Protein AF-A0ABD5DGD2-F1 (afdb_monomer_lite)

Radius of gyration: 16.26 Å; chains: 1; bounding box: 26×32×44 Å

Sequence (78 aa):
AQSLQQRLSQNLNHRDVSAIRVMRQLAQRQNVPAVPMPVVFTSALGFEQDNFLARRNLLKPVWGISQTPQVWLDHQIY

Organism: Acinetobacter baumannii (NCBI:txid470)

pLDDT: mean 84.5, std 14.36, range [50.81, 98.06]

Foldseek 3Di:
DVVVVVVVVVVVVVVVDDPVVVQVVVCVVVVHPTDADQEAEAEPPPPDPCPPQDDPDPDRDPDDDDDDPRHNYYHYDD

Secondary structure (DSSP, 8-state):
-HHHHHHHHHHHTTTTS-HHHHHHHHHHHHTSS-----EEEEE-TTS-HHHHS-SS-SS---------TT-SEEEEE-

Structure (mmCIF, N/CA/C/O backbone):
data_AF-A0ABD5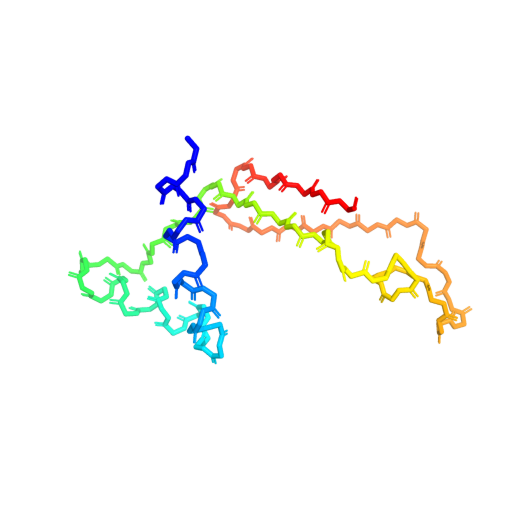DGD2-F1
#
_entry.id   AF-A0ABD5DGD2-F1
#
loop_
_atom_site.group_PDB
_atom_site.id
_atom_site.type_symbol
_atom_site.label_atom_id
_atom_site.label_alt_id
_atom_site.label_comp_id
_atom_site.label_asym_id
_atom_site.label_entity_id
_atom_site.label_seq_id
_atom_site.pdbx_PDB_ins_code
_atom_site.Cartn_x
_atom_site.Cartn_y
_atom_site.Cartn_z
_atom_site.occupancy
_atom_site.B_iso_or_equiv
_atom_site.auth_seq_id
_atom_site.auth_comp_id
_atom_site.auth_asym_id
_atom_site.auth_atom_id
_atom_site.pdbx_PDB_model_num
ATOM 1 N N . ALA A 1 1 ? 11.240 -18.970 6.969 1.00 85.50 1 ALA A N 1
ATOM 2 C CA . ALA A 1 1 ? 10.666 -18.282 5.788 1.00 85.50 1 ALA A CA 1
ATOM 3 C C . ALA A 1 1 ? 9.350 -18.903 5.291 1.00 85.50 1 ALA A C 1
ATOM 5 O O . ALA A 1 1 ? 8.478 -18.149 4.877 1.00 85.50 1 ALA A O 1
ATOM 6 N N . GLN A 1 2 ? 9.161 -20.231 5.358 1.00 94.75 2 GLN A N 1
ATOM 7 C CA . GLN A 1 2 ? 7.953 -20.908 4.845 1.00 94.75 2 GLN A CA 1
ATOM 8 C C . GLN A 1 2 ? 6.623 -20.373 5.403 1.00 94.75 2 GLN A C 1
ATOM 10 O O . GLN A 1 2 ? 5.700 -20.143 4.630 1.00 94.75 2 GLN A O 1
ATOM 15 N N . SER A 1 3 ? 6.524 -20.105 6.709 1.00 97.25 3 SER A N 1
ATOM 16 C CA . SER A 1 3 ? 5.284 -19.595 7.320 1.00 97.25 3 SER A CA 1
ATOM 17 C C . SER A 1 3 ? 4.843 -18.239 6.753 1.00 97.25 3 SER A C 1
ATOM 19 O O . SER A 1 3 ? 3.658 -18.015 6.513 1.00 97.25 3 SER A O 1
ATOM 21 N N . LEU A 1 4 ? 5.795 -17.340 6.487 1.00 95.12 4 LEU A N 1
ATOM 22 C CA . LEU A 1 4 ? 5.522 -16.044 5.869 1.00 95.12 4 LEU A CA 1
ATOM 23 C C . LEU A 1 4 ? 5.037 -16.208 4.424 1.00 95.12 4 LEU A C 1
ATOM 25 O O . LEU A 1 4 ? 4.052 -15.582 4.043 1.00 95.12 4 LEU A O 1
ATOM 29 N N . GLN A 1 5 ? 5.692 -17.073 3.642 1.00 94.25 5 GLN A N 1
ATOM 30 C CA . GLN A 1 5 ? 5.274 -17.371 2.268 1.00 94.25 5 GLN A CA 1
ATOM 31 C C . GLN A 1 5 ? 3.866 -17.970 2.217 1.00 94.25 5 GLN A C 1
ATOM 33 O O . GLN A 1 5 ? 3.054 -17.546 1.399 1.00 94.25 5 GLN A O 1
ATOM 38 N N . GLN A 1 6 ? 3.548 -18.902 3.116 1.00 97.00 6 GLN A N 1
ATOM 39 C CA . GLN A 1 6 ? 2.211 -19.491 3.216 1.00 97.00 6 GLN A CA 1
ATOM 40 C C . GLN A 1 6 ? 1.156 -18.433 3.543 1.00 97.00 6 GLN A C 1
ATOM 42 O O . GLN A 1 6 ? 0.130 -18.366 2.869 1.00 97.00 6 GLN A O 1
ATOM 47 N N . ARG A 1 7 ? 1.424 -17.558 4.520 1.00 96.56 7 ARG A N 1
ATOM 48 C CA . ARG A 1 7 ? 0.506 -16.469 4.877 1.00 96.56 7 ARG A CA 1
ATOM 49 C C . ARG A 1 7 ? 0.310 -15.484 3.724 1.00 96.56 7 ARG A C 1
ATOM 51 O O . ARG A 1 7 ? -0.813 -15.062 3.469 1.00 96.56 7 ARG A O 1
ATOM 58 N N . LEU A 1 8 ? 1.382 -15.127 3.016 1.00 93.38 8 LEU A N 1
ATOM 59 C CA . LEU A 1 8 ? 1.293 -14.254 1.846 1.00 93.38 8 LEU A CA 1
ATOM 60 C C . LEU A 1 8 ? 0.465 -14.908 0.734 1.00 93.38 8 LEU A C 1
ATOM 62 O O . LEU A 1 8 ? -0.440 -14.273 0.205 1.00 93.38 8 LEU A O 1
ATOM 66 N N . SER A 1 9 ? 0.725 -16.180 0.430 1.00 94.25 9 SER A N 1
ATOM 67 C CA . SER A 1 9 ? -0.030 -16.958 -0.558 1.00 94.25 9 SER A CA 1
ATOM 68 C C . SER A 1 9 ? -1.524 -17.014 -0.219 1.00 94.25 9 SER A C 1
ATOM 70 O O . SER A 1 9 ? -2.360 -16.714 -1.068 1.00 94.25 9 SER A O 1
ATOM 72 N N . GLN A 1 10 ? -1.864 -17.289 1.044 1.00 96.75 10 GLN A N 1
ATOM 73 C CA . GLN A 1 10 ? -3.248 -17.267 1.523 1.00 96.75 10 GLN A CA 1
ATOM 74 C C . GLN A 1 10 ? -3.892 -15.885 1.367 1.00 96.75 10 GLN A C 1
ATOM 76 O O . GLN A 1 10 ? -5.013 -15.788 0.877 1.00 96.75 10 GLN A O 1
ATOM 81 N N . ASN A 1 11 ? -3.187 -14.809 1.726 1.00 94.19 11 ASN A N 1
ATOM 82 C CA . ASN A 1 11 ? -3.702 -13.447 1.573 1.00 94.19 11 ASN A CA 1
ATOM 83 C C . ASN A 1 11 ? -3.934 -13.077 0.098 1.00 94.19 11 ASN A C 1
ATOM 85 O O . ASN A 1 11 ? -4.917 -12.408 -0.218 1.00 94.19 11 ASN A O 1
ATOM 89 N N . LEU A 1 12 ? -3.063 -13.526 -0.812 1.00 92.38 12 LEU A N 1
ATOM 90 C CA . LEU A 1 12 ? -3.186 -13.259 -2.249 1.00 92.38 12 LEU A CA 1
ATOM 91 C C . LEU A 1 12 ? -4.416 -13.922 -2.881 1.00 92.38 12 LEU A C 1
ATOM 93 O O . LEU A 1 12 ? -4.943 -13.387 -3.856 1.00 92.38 12 LEU A O 1
ATOM 97 N N . ASN A 1 13 ? -4.942 -15.003 -2.297 1.00 96.44 13 ASN A N 1
ATOM 98 C CA . ASN A 1 13 ? -6.224 -15.587 -2.717 1.00 96.44 13 ASN A CA 1
ATOM 99 C C . ASN A 1 13 ? -7.419 -14.635 -2.506 1.00 96.44 13 ASN A C 1
ATOM 101 O O . ASN A 1 13 ? -8.501 -14.886 -3.028 1.00 96.44 13 ASN A O 1
ATOM 105 N N . HIS A 1 14 ? -7.233 -13.535 -1.767 1.00 95.38 14 HIS A N 1
ATOM 106 C CA . HIS A 1 14 ? -8.246 -12.509 -1.506 1.00 95.38 14 HIS A CA 1
ATOM 107 C C . HIS A 1 14 ? -7.892 -11.143 -2.118 1.00 95.38 14 HIS A C 1
ATOM 109 O O . HIS A 1 14 ? -8.440 -10.120 -1.704 1.00 95.38 14 HIS A O 1
ATOM 115 N N . ARG A 1 15 ? -6.980 -11.102 -3.099 1.00 91.56 15 ARG A N 1
ATOM 116 C CA . ARG A 1 15 ? -6.463 -9.857 -3.703 1.00 91.56 15 ARG A CA 1
ATOM 117 C C . ARG A 1 15 ? -7.523 -8.950 -4.337 1.00 91.56 15 ARG A C 1
ATOM 119 O O . ARG A 1 15 ? -7.289 -7.754 -4.460 1.00 91.56 15 ARG A O 1
ATOM 126 N N . ASP A 1 16 ? -8.679 -9.499 -4.706 1.00 95.94 16 ASP A N 1
ATOM 127 C CA . ASP A 1 16 ? -9.773 -8.737 -5.323 1.00 95.94 16 ASP A CA 1
ATOM 128 C C . ASP A 1 16 ? -10.498 -7.829 -4.310 1.00 95.94 16 ASP A C 1
ATOM 130 O O . ASP A 1 16 ? -11.291 -6.958 -4.676 1.00 95.94 16 ASP A O 1
ATOM 134 N N . VAL A 1 17 ? -10.222 -7.995 -3.011 1.00 95.12 17 VAL A N 1
ATOM 135 C CA . VAL A 1 17 ? -10.736 -7.108 -1.968 1.00 95.12 17 VAL A CA 1
ATOM 136 C C . VAL A 1 17 ? -9.932 -5.809 -1.944 1.00 95.12 17 VAL A C 1
ATOM 138 O O . VAL A 1 17 ? -8.731 -5.797 -1.694 1.00 95.12 17 VAL A O 1
ATOM 141 N N . SER A 1 18 ? -10.625 -4.680 -2.118 1.00 94.56 18 SER A N 1
ATOM 142 C CA . SER A 1 18 ? -10.012 -3.349 -2.047 1.00 94.56 18 SER A CA 1
ATOM 143 C C . SER A 1 18 ? -9.261 -3.124 -0.730 1.00 94.56 18 SER A C 1
ATOM 145 O O . SER A 1 18 ? -9.853 -3.172 0.353 1.00 94.56 18 SER A O 1
ATOM 147 N N . ALA A 1 19 ? -7.982 -2.755 -0.828 1.00 90.75 19 ALA A N 1
ATOM 148 C CA . ALA A 1 19 ? -7.171 -2.369 0.323 1.00 90.75 19 ALA A CA 1
ATOM 149 C C . ALA A 1 19 ? -7.802 -1.206 1.114 1.00 90.75 19 ALA A C 1
ATOM 151 O O . ALA A 1 19 ? -7.809 -1.232 2.340 1.00 90.75 19 ALA A O 1
ATOM 152 N N . ILE A 1 20 ? -8.438 -0.234 0.444 1.00 92.94 20 ILE A N 1
ATOM 153 C CA . ILE A 1 20 ? -9.137 0.884 1.109 1.00 92.94 20 ILE A CA 1
ATOM 154 C C . ILE A 1 20 ? -10.267 0.362 2.007 1.00 92.94 20 ILE A C 1
ATOM 156 O O . ILE A 1 20 ? -10.460 0.853 3.122 1.00 92.94 20 ILE A O 1
ATOM 160 N N . ARG A 1 21 ? -11.007 -0.657 1.548 1.00 96.00 21 ARG A N 1
ATOM 161 C CA . ARG A 1 21 ? -12.068 -1.289 2.344 1.00 96.00 21 ARG A CA 1
ATOM 162 C C . ARG A 1 21 ? -11.490 -1.984 3.574 1.00 96.00 21 ARG A C 1
ATOM 164 O O . ARG A 1 21 ? -12.026 -1.793 4.663 1.00 96.00 21 ARG A O 1
ATOM 171 N N . VAL A 1 22 ? -10.401 -2.736 3.410 1.00 95.12 22 VAL A N 1
ATOM 172 C CA . VAL A 1 22 ? -9.703 -3.403 4.522 1.00 95.12 22 VAL A CA 1
ATOM 173 C C . VAL A 1 22 ? -9.239 -2.380 5.558 1.00 95.12 22 VAL A C 1
ATOM 175 O O . VAL A 1 22 ? -9.524 -2.538 6.743 1.00 95.12 22 VAL A O 1
ATOM 178 N N . MET A 1 23 ? -8.609 -1.290 5.115 1.00 94.69 23 MET A N 1
ATOM 179 C CA . MET A 1 23 ? -8.119 -0.222 5.991 1.00 94.69 23 MET A CA 1
ATOM 180 C C . MET A 1 23 ? -9.245 0.451 6.783 1.00 94.69 23 MET A C 1
ATOM 182 O O . MET A 1 23 ? -9.118 0.643 7.991 1.00 94.69 23 MET A O 1
ATOM 186 N N . ARG A 1 24 ? -10.380 0.751 6.135 1.00 95.56 24 ARG A N 1
ATOM 187 C CA . ARG A 1 24 ? -11.561 1.318 6.811 1.00 95.56 24 ARG A CA 1
ATOM 188 C C . ARG A 1 24 ? -12.147 0.360 7.843 1.00 95.56 24 ARG A C 1
ATOM 190 O O . ARG A 1 24 ? -12.462 0.782 8.949 1.00 95.56 24 ARG A O 1
ATOM 197 N N . GLN A 1 25 ? -12.271 -0.923 7.505 1.00 97.31 25 GLN A N 1
ATOM 198 C CA . GLN A 1 25 ? -12.767 -1.933 8.444 1.00 97.31 25 GLN A CA 1
ATOM 199 C C . GLN A 1 25 ? -11.825 -2.112 9.639 1.00 97.31 25 GLN A C 1
ATOM 201 O O . GLN A 1 25 ? -12.287 -2.295 10.763 1.00 97.31 25 GLN A O 1
ATOM 206 N N . LEU A 1 26 ? -10.513 -2.043 9.414 1.00 96.81 26 LEU A N 1
ATOM 207 C CA . LEU A 1 26 ? -9.524 -2.133 10.481 1.00 96.81 26 LEU A CA 1
ATOM 208 C C . LEU A 1 26 ? -9.599 -0.922 11.421 1.00 96.81 26 LEU A C 1
ATOM 210 O O . LEU A 1 26 ? -9.630 -1.109 12.635 1.00 96.81 26 LEU A O 1
ATOM 214 N N . ALA A 1 27 ? -9.715 0.288 10.869 1.00 97.25 27 ALA A N 1
ATOM 215 C CA . ALA A 1 27 ? -9.911 1.516 11.638 1.00 97.25 27 ALA A CA 1
ATOM 216 C C . ALA A 1 27 ? -11.198 1.470 12.481 1.00 97.25 27 ALA A C 1
ATOM 218 O O . ALA A 1 27 ? -11.161 1.753 13.676 1.00 97.25 27 ALA A O 1
ATOM 219 N N . GLN A 1 28 ? -12.308 1.001 11.895 1.00 98.00 28 GLN A N 1
ATOM 220 C CA . GLN A 1 28 ? -13.572 0.789 12.613 1.00 98.00 28 GLN A CA 1
ATOM 221 C C . GLN A 1 28 ? -13.423 -0.203 13.772 1.00 98.00 28 GLN A C 1
ATOM 223 O O . GLN A 1 28 ? -13.863 0.079 14.881 1.00 98.00 28 GLN A O 1
ATOM 228 N N . ARG A 1 29 ? -12.775 -1.353 13.539 1.00 98.06 29 ARG A N 1
ATOM 229 C CA . ARG A 1 29 ? -12.557 -2.376 14.578 1.00 98.06 29 ARG A CA 1
ATOM 230 C C . ARG A 1 29 ? -11.669 -1.890 15.721 1.00 98.06 29 ARG A C 1
ATOM 232 O O . ARG A 1 29 ? -11.845 -2.341 16.845 1.00 98.06 29 ARG A O 1
ATOM 239 N N . GLN A 1 30 ? -10.717 -1.010 15.428 1.00 97.12 30 GLN A N 1
ATOM 240 C CA . GLN A 1 30 ? -9.809 -0.431 16.419 1.00 97.12 30 GLN A CA 1
ATOM 241 C C . GLN A 1 30 ? -10.361 0.851 17.062 1.00 97.12 30 GLN A C 1
ATO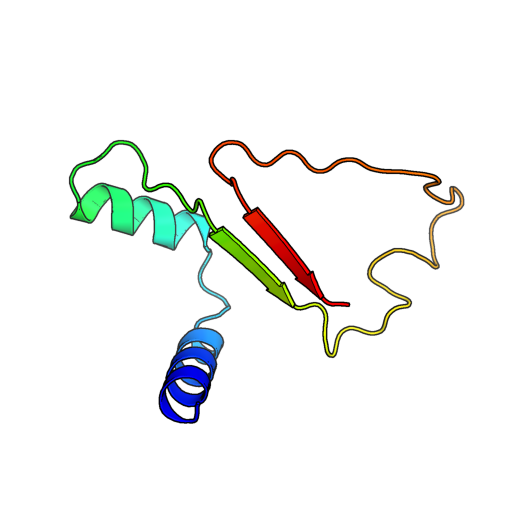M 243 O O . GLN A 1 30 ? -9.733 1.381 17.972 1.00 97.12 30 GLN A O 1
ATOM 248 N N . ASN A 1 31 ? -11.523 1.340 16.613 1.00 97.31 31 ASN A N 1
ATOM 249 C CA . ASN A 1 31 ? -12.120 2.607 17.034 1.00 97.31 31 ASN A CA 1
ATOM 250 C C . ASN A 1 31 ? -11.160 3.809 16.895 1.00 97.31 31 ASN A C 1
ATOM 252 O O . ASN A 1 31 ? -11.066 4.660 17.779 1.00 97.31 31 ASN A O 1
ATOM 256 N N . VAL A 1 32 ? -10.432 3.863 15.776 1.00 97.06 32 VAL A N 1
ATOM 257 C CA . VAL A 1 32 ? -9.512 4.960 15.433 1.00 97.06 32 VAL A CA 1
ATOM 258 C C . VAL A 1 32 ? -9.912 5.606 14.102 1.00 97.06 32 VAL A C 1
ATOM 260 O O . VAL A 1 32 ? -10.507 4.934 13.259 1.00 97.06 32 VAL A O 1
ATOM 263 N N . PRO A 1 33 ? -9.569 6.886 13.856 1.00 93.81 33 PRO A N 1
ATOM 264 C CA . PRO A 1 33 ? -9.925 7.565 12.606 1.00 93.81 33 PRO A CA 1
ATOM 265 C C . PRO A 1 33 ? -9.293 6.929 11.360 1.00 93.81 33 PRO A C 1
ATOM 267 O O . PRO A 1 33 ? -9.902 6.895 10.292 1.00 93.81 33 PRO A O 1
ATOM 270 N N . ALA A 1 34 ? -8.066 6.425 11.497 1.00 92.56 34 ALA A N 1
ATOM 271 C CA . ALA A 1 34 ? -7.322 5.748 10.446 1.00 92.56 34 ALA A CA 1
ATOM 272 C C . ALA A 1 34 ? -6.242 4.852 11.059 1.00 92.56 34 ALA A C 1
ATOM 274 O O . ALA A 1 34 ? -5.726 5.139 12.139 1.00 92.56 34 ALA A O 1
ATOM 275 N N . VAL A 1 35 ? -5.874 3.792 10.342 1.00 92.88 35 VAL A N 1
ATOM 276 C CA . VAL A 1 35 ? -4.719 2.955 10.682 1.00 92.88 35 VAL A CA 1
ATOM 277 C C . VAL A 1 35 ? -3.592 3.302 9.712 1.00 92.88 35 VAL A C 1
ATOM 279 O O . VAL A 1 35 ? -3.820 3.239 8.504 1.00 92.88 35 VAL A O 1
ATOM 282 N N . PRO A 1 36 ? -2.399 3.702 10.181 1.00 91.81 36 PRO A N 1
ATOM 283 C CA . PRO A 1 36 ? -1.280 3.978 9.291 1.00 91.81 36 PRO A CA 1
ATOM 284 C C . PRO A 1 36 ? -0.646 2.677 8.783 1.00 91.81 36 PRO A C 1
ATOM 286 O O . PRO A 1 36 ? -0.677 1.647 9.456 1.00 91.81 36 PRO A O 1
ATOM 289 N N . MET A 1 37 ? -0.016 2.751 7.612 1.00 93.06 37 MET A N 1
ATOM 290 C CA . MET A 1 37 ? 0.865 1.707 7.076 1.00 93.06 37 MET A CA 1
ATOM 291 C C . MET A 1 37 ? 2.266 2.305 6.895 1.00 93.06 37 MET A C 1
ATOM 293 O O . MET A 1 37 ? 2.616 2.706 5.789 1.00 93.06 37 MET A O 1
ATOM 297 N N . PRO A 1 38 ? 3.062 2.424 7.974 1.00 94.06 38 PRO A N 1
ATOM 298 C CA . PRO A 1 38 ? 4.339 3.141 7.938 1.00 94.06 38 PRO A CA 1
ATOM 299 C C . PRO A 1 38 ? 5.418 2.420 7.126 1.00 94.06 38 PRO A C 1
ATOM 301 O O . PRO A 1 38 ? 6.382 3.052 6.699 1.00 94.06 38 PRO A O 1
ATOM 304 N N . VAL A 1 39 ? 5.257 1.115 6.902 1.00 94.44 39 VAL A N 1
ATOM 305 C CA . VAL A 1 39 ? 6.162 0.296 6.098 1.00 94.44 39 VAL A CA 1
ATOM 306 C C . VAL A 1 39 ? 5.359 -0.385 5.002 1.00 94.44 39 VAL A C 1
ATOM 308 O O . VAL A 1 39 ? 4.439 -1.155 5.285 1.00 94.44 39 VAL A O 1
ATOM 311 N N . VAL A 1 40 ? 5.726 -0.103 3.758 1.00 92.00 40 VAL A N 1
ATOM 312 C CA . VAL A 1 40 ? 5.135 -0.683 2.554 1.00 92.00 40 VAL A CA 1
ATOM 313 C C . VAL A 1 40 ? 6.213 -1.467 1.817 1.00 92.00 40 VAL A C 1
ATOM 315 O O . VAL A 1 40 ? 7.357 -1.032 1.699 1.00 92.00 40 VAL A O 1
ATOM 318 N N . PHE A 1 41 ? 5.836 -2.650 1.342 1.00 92.12 41 PHE A N 1
ATOM 319 C CA . PHE A 1 41 ? 6.657 -3.462 0.459 1.00 92.12 41 PHE A CA 1
ATOM 320 C C . PHE A 1 41 ? 5.926 -3.623 -0.867 1.00 92.12 41 PHE A C 1
ATOM 322 O O . PHE A 1 41 ? 4.835 -4.199 -0.908 1.00 92.12 41 PHE A O 1
ATOM 329 N N . THR A 1 42 ? 6.531 -3.123 -1.938 1.00 88.56 42 THR A N 1
ATOM 330 C CA . THR A 1 42 ? 5.965 -3.167 -3.285 1.00 88.56 42 THR A CA 1
ATOM 331 C C . THR A 1 42 ? 6.810 -4.109 -4.131 1.00 88.56 42 THR A C 1
ATOM 333 O O . THR A 1 42 ? 7.968 -3.827 -4.417 1.00 88.56 42 THR A O 1
ATOM 336 N N . SER A 1 43 ? 6.241 -5.243 -4.537 1.00 87.12 43 SER A N 1
ATOM 337 C CA . SER A 1 43 ? 6.925 -6.211 -5.398 1.00 87.12 43 SER A CA 1
ATOM 338 C C . SER A 1 43 ? 6.318 -6.200 -6.790 1.00 87.12 43 SER A C 1
ATOM 340 O O . SER A 1 43 ? 5.206 -6.693 -6.977 1.00 87.12 43 SER A O 1
ATOM 342 N N . ALA A 1 44 ? 7.077 -5.702 -7.762 1.00 79.94 44 ALA A N 1
ATOM 343 C CA . ALA A 1 44 ? 6.769 -5.818 -9.182 1.00 79.94 44 ALA A CA 1
ATOM 344 C C . ALA A 1 44 ? 7.411 -7.061 -9.836 1.00 79.94 44 ALA A C 1
ATOM 346 O O . ALA A 1 44 ? 7.236 -7.275 -11.032 1.00 79.94 44 ALA A O 1
ATOM 347 N N . LEU A 1 45 ? 8.068 -7.934 -9.058 1.00 78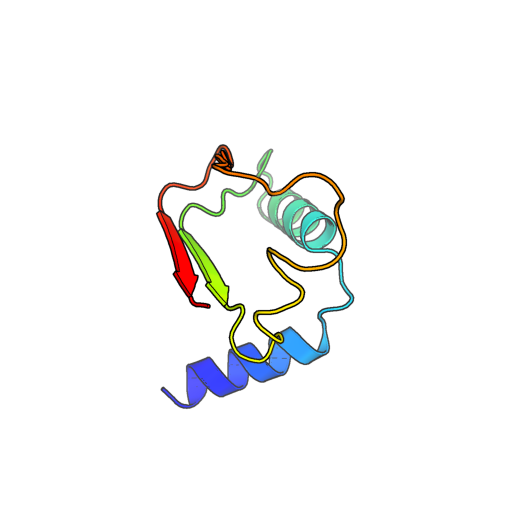.06 45 LEU A N 1
ATOM 348 C CA . LEU A 1 45 ? 8.543 -9.232 -9.546 1.00 78.06 45 LEU A CA 1
ATOM 349 C C . LEU A 1 45 ? 7.412 -10.019 -10.227 1.00 78.06 45 LEU A C 1
ATOM 351 O O . LEU A 1 45 ? 6.364 -10.268 -9.629 1.00 78.06 45 LEU A O 1
ATOM 355 N N . GLY A 1 46 ? 7.647 -10.440 -11.469 1.00 70.81 46 GLY A N 1
ATOM 356 C CA . GLY A 1 46 ? 6.669 -11.168 -12.282 1.00 70.81 46 GLY A CA 1
ATOM 357 C C . GLY A 1 46 ? 5.741 -10.279 -13.118 1.00 70.81 46 GLY A C 1
ATOM 358 O O . GLY A 1 46 ? 4.975 -10.810 -13.918 1.00 70.81 46 GLY A O 1
ATOM 359 N N . PHE A 1 47 ? 5.82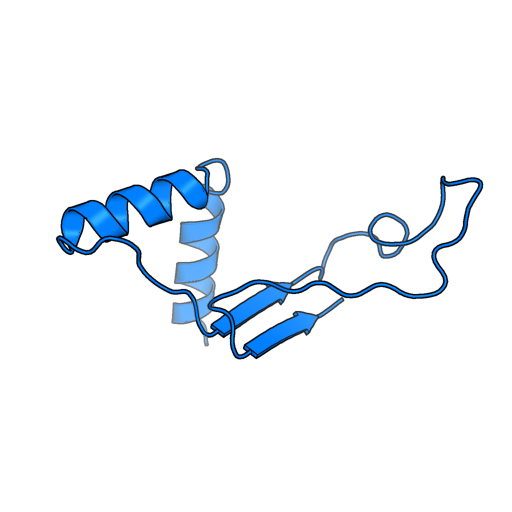9 -8.951 -12.993 1.00 65.81 47 PHE A N 1
ATOM 360 C CA . PHE A 1 47 ? 5.314 -8.035 -14.007 1.00 65.81 47 PHE A CA 1
ATOM 361 C C . PHE A 1 47 ? 6.384 -7.837 -15.083 1.00 65.81 47 PHE A C 1
ATOM 363 O O . PHE A 1 47 ? 7.557 -7.634 -14.775 1.00 65.81 47 PHE A O 1
ATOM 370 N N . GLU A 1 48 ? 6.000 -7.903 -16.360 1.00 59.97 48 GLU A N 1
ATOM 371 C CA . GLU A 1 48 ? 6.922 -7.563 -17.445 1.00 59.97 48 GLU A CA 1
ATOM 372 C C . GLU A 1 48 ? 7.392 -6.111 -17.262 1.00 59.97 48 GLU A C 1
ATOM 374 O O . GLU A 1 48 ? 6.573 -5.186 -17.232 1.00 59.97 48 GLU A O 1
ATOM 379 N N . GLN A 1 49 ? 8.712 -5.911 -17.143 1.00 54.88 49 GLN A N 1
ATOM 380 C CA . GLN A 1 49 ? 9.354 -4.594 -16.985 1.00 54.88 49 GLN A CA 1
ATOM 381 C C . GLN A 1 49 ? 8.866 -3.562 -18.021 1.00 54.88 49 GLN A C 1
ATOM 383 O O . GLN A 1 49 ? 8.831 -2.363 -17.746 1.00 54.88 49 GLN A O 1
ATOM 388 N N . ASP A 1 50 ? 8.419 -4.034 -19.185 1.00 52.50 50 ASP A N 1
ATOM 389 C CA . ASP A 1 50 ? 7.931 -3.234 -20.308 1.00 52.50 50 ASP A CA 1
ATOM 390 C C . ASP A 1 50 ? 6.502 -2.672 -20.143 1.00 52.50 50 ASP A C 1
ATOM 392 O O . ASP A 1 50 ? 6.010 -1.983 -21.034 1.00 52.50 50 ASP A O 1
ATOM 396 N N . ASN A 1 51 ? 5.805 -2.912 -19.027 1.00 53.25 51 ASN A N 1
ATOM 397 C CA . ASN A 1 51 ? 4.469 -2.327 -18.813 1.00 53.25 51 ASN A CA 1
ATOM 398 C C . ASN A 1 51 ? 4.367 -1.375 -17.623 1.00 53.25 51 ASN A C 1
ATOM 400 O O . ASN A 1 51 ? 3.417 -0.595 -17.569 1.00 53.25 51 ASN A O 1
ATOM 404 N N . PHE A 1 52 ? 5.323 -1.387 -16.690 1.00 52.62 52 PHE A N 1
ATOM 405 C CA . PHE A 1 52 ? 5.216 -0.537 -15.502 1.00 52.62 52 PHE A CA 1
ATOM 406 C C . PHE A 1 52 ? 5.692 0.905 -15.754 1.00 52.62 52 PHE A C 1
ATOM 408 O O . PHE A 1 52 ? 5.166 1.829 -15.140 1.00 52.62 52 PHE A O 1
ATOM 415 N N . LEU A 1 53 ? 6.644 1.123 -16.680 1.00 53.56 53 LEU A N 1
ATOM 416 C CA . LEU A 1 53 ? 7.225 2.458 -16.931 1.00 53.56 53 LEU A CA 1
ATOM 417 C C . LEU A 1 53 ? 7.437 2.851 -18.407 1.00 53.56 53 LEU A C 1
ATOM 419 O O . LEU A 1 53 ? 7.584 4.037 -18.696 1.00 53.56 53 LEU A O 1
ATOM 423 N N . ALA A 1 54 ? 7.432 1.924 -19.366 1.00 54.56 54 ALA A N 1
ATOM 424 C CA . ALA A 1 54 ? 7.648 2.255 -20.778 1.00 54.56 54 ALA A CA 1
ATOM 425 C C . ALA A 1 54 ? 7.084 1.141 -21.655 1.00 54.56 54 ALA A C 1
ATOM 427 O O . ALA A 1 54 ? 7.603 0.044 -21.572 1.00 54.56 54 ALA A O 1
ATOM 428 N N . ARG A 1 55 ? 6.088 1.365 -22.530 1.00 50.81 55 ARG A N 1
ATOM 429 C CA . ARG A 1 55 ? 6.411 1.518 -23.972 1.00 50.81 55 ARG A CA 1
ATOM 430 C C . ARG A 1 55 ? 5.320 2.123 -24.882 1.00 50.81 55 ARG A C 1
ATOM 432 O O . ARG A 1 55 ? 5.473 2.061 -26.098 1.00 50.81 55 ARG A O 1
ATOM 439 N N . ARG A 1 56 ? 4.231 2.718 -24.371 1.00 52.84 56 ARG A N 1
ATOM 440 C CA . ARG A 1 56 ? 3.133 3.232 -25.238 1.00 52.84 56 ARG A CA 1
ATOM 441 C C . ARG A 1 56 ? 2.701 4.686 -25.038 1.00 52.84 56 ARG A C 1
ATOM 443 O O . ARG A 1 56 ? 1.642 5.065 -25.521 1.00 52.84 56 ARG A O 1
ATOM 450 N N . ASN A 1 57 ? 3.523 5.520 -24.409 1.00 55.56 57 ASN A N 1
ATOM 451 C CA . ASN A 1 57 ? 3.259 6.957 -24.369 1.00 55.56 57 ASN A CA 1
ATOM 452 C C . 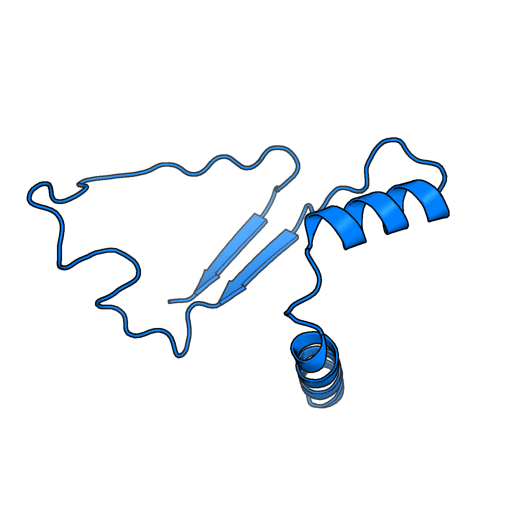ASN A 1 57 ? 4.212 7.706 -25.305 1.00 55.56 57 ASN A C 1
ATOM 454 O O . ASN A 1 57 ? 5.422 7.495 -25.276 1.00 55.56 57 ASN A O 1
ATOM 458 N N . LEU A 1 58 ? 3.650 8.613 -26.112 1.00 67.25 58 LEU A N 1
ATOM 459 C CA . LEU A 1 58 ? 4.386 9.590 -26.933 1.00 67.25 58 LEU A CA 1
ATOM 460 C C . LEU A 1 58 ? 5.352 10.448 -26.095 1.00 67.25 58 LEU A C 1
ATOM 462 O O . LEU A 1 58 ? 6.301 11.019 -26.623 1.00 67.25 58 LEU A O 1
ATOM 466 N N . LEU A 1 59 ? 5.118 10.512 -24.783 1.00 67.62 59 LEU A N 1
ATOM 467 C CA . LEU A 1 59 ? 5.942 11.195 -23.801 1.00 67.62 59 LEU A CA 1
ATOM 468 C C . LEU A 1 59 ? 6.640 10.157 -22.920 1.00 67.62 59 LEU A C 1
ATOM 470 O O . LEU A 1 59 ? 5.985 9.331 -22.281 1.00 67.62 59 LEU A O 1
ATOM 474 N N . LYS A 1 60 ? 7.973 10.213 -22.882 1.00 70.88 60 LYS A N 1
ATOM 475 C CA . LYS A 1 60 ? 8.794 9.408 -21.975 1.00 70.88 60 LYS A CA 1
ATOM 476 C C . LYS A 1 60 ? 8.944 10.163 -20.651 1.00 70.88 60 LYS A C 1
ATOM 478 O O . LYS A 1 60 ? 9.566 11.227 -20.663 1.00 70.88 60 LYS A O 1
ATOM 483 N N . PRO A 1 61 ? 8.389 9.672 -19.529 1.00 69.81 61 PRO A N 1
ATOM 484 C CA . PRO A 1 61 ? 8.626 10.297 -18.234 1.00 69.81 61 PRO A CA 1
ATOM 485 C C . PRO A 1 61 ? 10.125 10.244 -17.908 1.00 69.81 61 PRO A C 1
ATOM 487 O O . PRO A 1 61 ? 10.746 9.188 -17.991 1.00 69.81 61 PRO A O 1
ATOM 490 N N . VAL A 1 62 ? 10.709 11.401 -17.585 1.00 78.94 62 VAL A N 1
ATOM 491 C CA . VAL A 1 62 ? 12.146 11.540 -17.269 1.00 78.94 62 VAL A CA 1
ATOM 492 C C . VAL A 1 62 ? 12.398 11.378 -15.769 1.00 78.94 62 VAL A C 1
ATOM 494 O O . VAL A 1 62 ? 13.444 10.884 -15.363 1.00 78.94 62 VAL A O 1
ATOM 497 N N . TRP A 1 63 ? 11.428 11.772 -14.941 1.00 81.31 63 TRP A N 1
ATOM 498 C CA . TRP A 1 63 ? 11.445 11.597 -13.493 1.00 81.31 63 TRP A CA 1
ATOM 499 C C . TRP A 1 63 ? 10.011 11.569 -12.952 1.00 81.31 63 TRP A C 1
ATOM 501 O O . TRP A 1 63 ? 9.075 12.012 -13.622 1.00 81.31 63 TRP A O 1
ATOM 511 N N . GLY A 1 64 ? 9.843 11.059 -11.734 1.00 77.25 64 GLY A N 1
ATOM 512 C CA . GLY A 1 64 ? 8.580 11.088 -11.007 1.00 77.25 64 GLY A CA 1
ATOM 513 C C . GLY A 1 64 ? 8.824 10.987 -9.507 1.00 77.25 64 GLY A C 1
ATOM 514 O O . GLY A 1 64 ? 9.807 10.389 -9.071 1.00 77.25 64 GLY A O 1
ATOM 515 N N . ILE A 1 65 ? 7.935 11.588 -8.722 1.00 81.56 65 ILE A N 1
ATOM 516 C CA . ILE A 1 65 ? 7.915 11.457 -7.267 1.00 81.56 65 ILE A CA 1
ATOM 517 C C . ILE A 1 65 ? 6.553 10.914 -6.849 1.00 81.56 65 ILE A C 1
ATOM 519 O O . ILE A 1 65 ? 5.517 11.419 -7.277 1.00 81.56 65 ILE A O 1
ATOM 523 N N . SER A 1 66 ? 6.561 9.882 -6.011 1.00 75.56 66 SER A N 1
ATOM 524 C CA . SER A 1 66 ? 5.3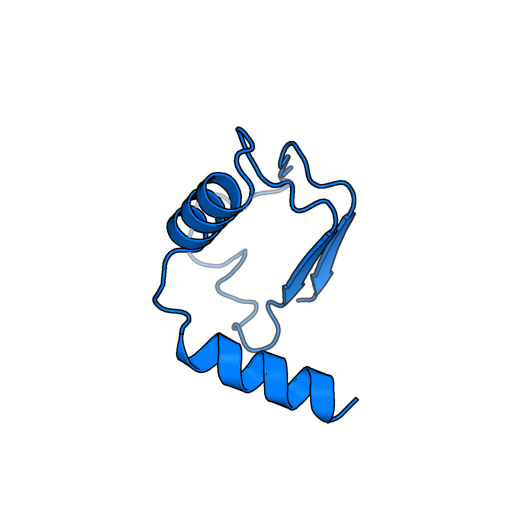67 9.409 -5.318 1.00 75.56 66 SER A CA 1
ATOM 525 C C . SER A 1 66 ? 5.501 9.785 -3.851 1.00 75.56 66 SER A C 1
ATOM 527 O O . SER A 1 66 ? 6.490 9.435 -3.208 1.00 75.56 66 SER A O 1
ATOM 529 N N . GLN A 1 67 ? 4.533 10.536 -3.332 1.00 80.06 67 GLN A N 1
ATOM 530 C CA . GLN A 1 67 ? 4.454 10.871 -1.916 1.00 80.06 67 GLN A CA 1
ATOM 531 C C . GLN A 1 67 ? 3.180 10.274 -1.352 1.00 80.06 67 GLN A C 1
ATOM 533 O O . GLN A 1 67 ? 2.074 10.692 -1.690 1.00 80.06 67 GLN A O 1
ATOM 538 N N . THR A 1 68 ? 3.355 9.313 -0.458 1.00 76.88 68 THR A N 1
ATOM 539 C CA . THR A 1 68 ? 2.253 8.700 0.269 1.00 76.88 68 THR A CA 1
ATOM 540 C C . THR A 1 68 ? 2.359 9.190 1.707 1.00 76.88 68 THR A C 1
ATOM 542 O O . THR A 1 68 ? 3.247 8.729 2.431 1.00 76.88 68 THR A O 1
ATOM 545 N N . PRO A 1 69 ? 1.502 10.134 2.151 1.00 73.81 69 PRO A N 1
ATOM 546 C CA . PRO A 1 69 ? 1.412 10.485 3.566 1.00 73.81 69 PRO A CA 1
ATOM 547 C C . PRO A 1 69 ? 1.288 9.204 4.403 1.00 73.81 69 PRO A C 1
ATOM 549 O O . PRO A 1 69 ? 0.838 8.189 3.887 1.00 73.81 69 PRO A O 1
ATOM 552 N N . GLN A 1 70 ? 1.716 9.214 5.663 1.00 87.25 70 GLN A N 1
ATOM 553 C CA . GLN A 1 70 ? 1.748 8.053 6.573 1.00 87.25 70 GLN A CA 1
ATOM 554 C C . GLN A 1 70 ? 2.708 6.887 6.250 1.00 87.25 70 GLN A C 1
ATOM 556 O O . GLN A 1 70 ? 2.790 5.980 7.077 1.00 87.25 70 GLN A O 1
ATOM 561 N N . VAL A 1 71 ? 3.447 6.898 5.131 1.00 91.19 71 VAL A N 1
ATOM 562 C CA . VAL A 1 71 ? 4.476 5.885 4.815 1.00 91.19 71 VAL A CA 1
ATOM 563 C C . VAL A 1 71 ? 5.864 6.453 5.111 1.00 91.19 71 VAL A C 1
ATOM 565 O O . VAL A 1 71 ? 6.220 7.519 4.618 1.00 91.19 71 VAL A O 1
ATOM 568 N N . TRP A 1 72 ? 6.652 5.756 5.927 1.00 92.50 72 TRP A N 1
ATOM 569 C CA . TRP A 1 72 ? 8.031 6.137 6.262 1.00 92.50 72 TRP A CA 1
ATOM 570 C C . TRP A 1 72 ? 9.050 5.376 5.420 1.00 92.50 72 TRP A C 1
ATOM 572 O O . TRP A 1 72 ? 10.100 5.914 5.082 1.00 92.50 72 TRP A O 1
ATOM 582 N N . LEU A 1 73 ? 8.730 4.124 5.088 1.00 92.31 73 LEU A N 1
ATOM 583 C CA . LEU A 1 73 ? 9.554 3.255 4.264 1.00 92.31 73 LEU A CA 1
ATOM 584 C C . LEU A 1 73 ? 8.687 2.613 3.186 1.00 92.31 73 LEU A C 1
ATOM 586 O O . LEU A 1 73 ? 7.768 1.858 3.497 1.00 92.31 73 LEU A O 1
ATOM 590 N N . ASP A 1 74 ? 9.026 2.881 1.932 1.00 90.50 74 ASP A N 1
ATOM 591 C CA . ASP A 1 74 ? 8.505 2.154 0.780 1.00 90.50 74 ASP A CA 1
ATOM 592 C C . ASP A 1 74 ? 9.661 1.379 0.146 1.00 90.50 74 ASP A C 1
ATOM 594 O O . ASP A 1 74 ? 10.560 1.960 -0.467 1.00 90.50 74 ASP A O 1
ATOM 598 N N . HIS A 1 75 ? 9.687 0.065 0.367 1.00 90.56 75 HIS A N 1
ATOM 599 C CA . HIS A 1 75 ? 10.685 -0.812 -0.228 1.00 90.56 75 HIS A CA 1
ATOM 600 C C . HIS A 1 75 ? 10.112 -1.448 -1.491 1.00 90.56 75 HIS A C 1
ATOM 602 O O . HIS A 1 75 ? 9.289 -2.364 -1.427 1.00 90.56 75 HIS A O 1
ATOM 608 N N . GLN A 1 76 ? 10.560 -0.942 -2.636 1.00 87.75 76 GLN A N 1
ATOM 609 C CA . GLN A 1 76 ? 10.112 -1.390 -3.945 1.00 87.75 76 GLN A CA 1
ATOM 610 C C . GLN A 1 76 ? 11.169 -2.276 -4.602 1.00 87.75 76 GLN A C 1
ATOM 612 O O . GLN A 1 76 ? 12.348 -1.919 -4.633 1.00 87.75 76 GLN A O 1
ATOM 617 N N . ILE A 1 77 ? 10.740 -3.412 -5.144 1.00 86.94 77 ILE A N 1
ATOM 618 C CA . ILE A 1 77 ? 11.570 -4.287 -5.974 1.00 86.94 77 ILE A CA 1
ATOM 619 C C . ILE A 1 77 ? 10.898 -4.486 -7.332 1.00 86.94 77 ILE A C 1
ATOM 621 O O . ILE A 1 77 ? 9.677 -4.650 -7.401 1.00 86.94 77 ILE A O 1
ATOM 625 N N . TYR A 1 78 ? 11.703 -4.454 -8.392 1.00 79.12 78 TYR A N 1
ATOM 626 C CA . TYR A 1 78 ? 11.289 -4.539 -9.793 1.00 79.12 78 TYR A CA 1
ATOM 627 C C . TYR A 1 78 ? 11.866 -5.787 -10.449 1.00 79.12 78 TYR A C 1
ATOM 629 O O . TYR A 1 78 ? 13.049 -6.090 -10.175 1.00 79.12 78 TYR A O 1
#